Protein AF-A0A1Y4NA39-F1 (afdb_monomer_lite)

Foldseek 3Di:
DDWDWDWEQAPVRQDIWIWIWDQPDPPAGIWTWTPDDDDLCVAHPPGDPDCVQLQWDWPPLPDDPPDNVDITTTRHDPGHDHDPVVNVVSVNLSVNLSSCCSNPNDGSVVSSVVCVVVVSD

Secondary structure (DSSP, 8-state):
-EEEEEEEE-TTSS-EEEEEEEE--TTT-EEEEE-S---TTSS-TT----HHHH-EEPP-SS--SSBTTB---EE--SS-B--HHHHHHHHHHHHHHHHHHHHH---HHHHHHHHHHTT--

Radius of gyration: 14.14 Å; chains: 1; bounding box: 34×25×40 Å

Structure (mmCIF, N/CA/C/O backbone):
data_AF-A0A1Y4NA39-F1
#
_entry.id   AF-A0A1Y4NA39-F1
#
loop_
_atom_site.group_PDB
_atom_site.id
_atom_site.type_symbol
_atom_site.label_atom_id
_atom_site.label_alt_id
_atom_site.label_comp_id
_atom_site.label_asym_id
_atom_site.label_entity_id
_atom_site.label_seq_id
_atom_site.pdbx_PDB_ins_code
_atom_site.Cartn_x
_atom_site.Cartn_y
_atom_site.Cartn_z
_atom_site.occupancy
_atom_site.B_iso_or_equiv
_atom_site.auth_seq_id
_atom_site.auth_comp_id
_atom_site.auth_asym_id
_atom_site.auth_atom_id
_atom_site.pdbx_PDB_model_num
ATOM 1 N N . MET A 1 1 ? -15.412 0.637 17.127 1.00 76.31 1 MET A N 1
ATOM 2 C CA . MET A 1 1 ? -14.308 0.436 16.170 1.00 76.31 1 MET A CA 1
ATOM 3 C C . MET A 1 1 ? -14.772 -0.600 15.165 1.00 76.31 1 MET A C 1
ATOM 5 O O . MET A 1 1 ? -15.236 -1.651 15.594 1.00 76.31 1 MET A O 1
ATOM 9 N N . ARG A 1 2 ? -14.788 -0.261 13.874 1.00 91.19 2 ARG A N 1
ATOM 10 C CA . ARG A 1 2 ? -15.179 -1.181 12.795 1.00 91.19 2 ARG A CA 1
ATOM 11 C C . ARG A 1 2 ? -13.917 -1.647 12.091 1.00 91.19 2 ARG A C 1
ATOM 13 O O . ARG A 1 2 ? -12.979 -0.865 11.980 1.00 91.19 2 ARG A O 1
ATOM 20 N N . TYR A 1 3 ? -13.900 -2.892 11.642 1.00 93.75 3 TYR A N 1
ATOM 21 C CA . TYR A 1 3 ? -12.776 -3.425 10.893 1.00 93.75 3 TYR A CA 1
ATOM 22 C C . TYR A 1 3 ? -13.250 -4.343 9.776 1.00 93.75 3 TYR A C 1
ATOM 24 O O . TYR A 1 3 ? -14.359 -4.876 9.829 1.00 93.75 3 TYR A O 1
ATOM 32 N N . GLU A 1 4 ? -12.388 -4.524 8.788 1.00 95.69 4 GLU A N 1
ATOM 33 C CA . GLU A 1 4 ? -12.567 -5.460 7.694 1.00 95.69 4 GLU A CA 1
ATOM 34 C C . GLU A 1 4 ? -11.225 -6.072 7.306 1.00 95.69 4 GLU A C 1
ATOM 36 O O . GLU A 1 4 ? -10.248 -5.358 7.087 1.00 95.69 4 GLU A O 1
ATOM 41 N N . HIS A 1 5 ? -11.198 -7.396 7.178 1.00 95.88 5 HIS A N 1
ATOM 42 C CA . HIS A 1 5 ? -10.115 -8.077 6.483 1.00 95.88 5 HIS A CA 1
ATOM 43 C C . HIS A 1 5 ? -10.396 -8.058 4.986 1.00 95.88 5 HIS A C 1
ATOM 45 O O . HIS A 1 5 ? -11.481 -8.448 4.550 1.00 95.88 5 HIS A O 1
ATOM 51 N N . ALA A 1 6 ? -9.412 -7.630 4.207 1.00 95.06 6 ALA A N 1
ATOM 52 C CA . ALA A 1 6 ? -9.506 -7.577 2.760 1.00 95.06 6 ALA A CA 1
ATOM 53 C C . ALA A 1 6 ? -8.276 -8.227 2.130 1.00 95.06 6 ALA A C 1
ATOM 55 O O . ALA A 1 6 ? -7.154 -8.038 2.590 1.00 95.06 6 ALA A O 1
ATOM 56 N N . TYR A 1 7 ? -8.497 -8.955 1.041 1.00 96.69 7 TYR A N 1
ATOM 57 C CA . TYR A 1 7 ? -7.434 -9.524 0.224 1.00 96.69 7 TYR A CA 1
ATOM 58 C C . TYR A 1 7 ? -7.495 -8.886 -1.153 1.00 96.69 7 TYR A C 1
ATOM 60 O O . TYR A 1 7 ? -8.559 -8.837 -1.774 1.00 96.69 7 TYR A O 1
ATOM 68 N N . TYR A 1 8 ? -6.354 -8.410 -1.632 1.00 97.44 8 TYR A N 1
ATOM 69 C CA . TYR A 1 8 ? -6.220 -7.853 -2.965 1.00 97.44 8 TYR A CA 1
ATOM 70 C C . TYR A 1 8 ? -5.192 -8.652 -3.757 1.00 97.44 8 TYR A C 1
ATOM 72 O O . TYR A 1 8 ? -4.032 -8.749 -3.362 1.00 97.44 8 TYR A O 1
ATOM 80 N N . ARG A 1 9 ? -5.623 -9.199 -4.893 1.00 97.44 9 ARG A N 1
ATOM 81 C CA . ARG A 1 9 ? -4.744 -9.797 -5.898 1.00 97.44 9 ARG A CA 1
ATOM 82 C C . ARG A 1 9 ? -4.604 -8.814 -7.047 1.00 97.44 9 ARG A C 1
ATOM 84 O O . ARG A 1 9 ? -5.621 -8.420 -7.618 1.00 97.44 9 ARG A O 1
ATOM 91 N N . THR A 1 10 ? -3.373 -8.455 -7.399 1.00 96.94 10 THR A N 1
ATOM 92 C CA . THR A 1 10 ? -3.133 -7.526 -8.510 1.00 96.94 10 THR A CA 1
ATOM 93 C C . THR A 1 10 ? -3.595 -8.112 -9.839 1.00 96.94 10 THR A C 1
ATOM 95 O O . THR A 1 10 ? -3.600 -9.334 -10.027 1.00 96.94 10 THR A O 1
ATOM 98 N N . LYS A 1 11 ? -3.979 -7.257 -10.793 1.00 95.12 11 LYS A N 1
ATOM 99 C CA . LYS A 1 11 ? -4.475 -7.683 -12.116 1.00 95.12 11 LYS A CA 1
ATOM 100 C C . LYS A 1 11 ? -3.460 -8.556 -12.853 1.00 95.12 11 LYS A C 1
ATOM 102 O O . LYS A 1 11 ? -3.831 -9.520 -13.523 1.00 95.12 11 LYS A O 1
ATOM 107 N N . ASP A 1 12 ? -2.177 -8.256 -12.676 1.00 92.94 12 ASP A N 1
ATOM 108 C CA . ASP A 1 12 ? -1.059 -9.023 -13.228 1.00 92.94 12 A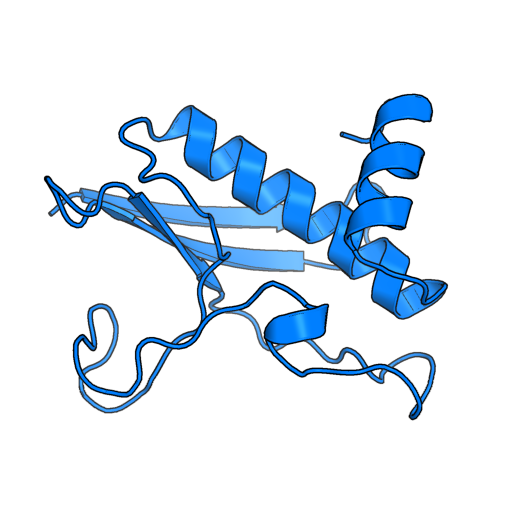SP A CA 1
ATOM 109 C C . ASP A 1 12 ? -0.697 -10.289 -12.424 1.00 92.94 12 ASP A C 1
ATOM 111 O O . ASP A 1 12 ? 0.237 -11.007 -12.793 1.00 92.94 12 ASP A O 1
ATOM 115 N N . LYS A 1 13 ? -1.428 -10.555 -11.332 1.00 95.25 13 LYS A N 1
ATOM 116 C CA . LYS A 1 13 ? -1.299 -11.698 -10.415 1.00 95.25 13 LYS A CA 1
ATOM 117 C C . LYS A 1 13 ? 0.080 -11.842 -9.772 1.00 95.25 13 LYS A C 1
ATOM 119 O O . LYS A 1 13 ? 0.448 -12.934 -9.345 1.00 95.25 13 LYS A O 1
ATOM 124 N N . SER A 1 14 ? 0.869 -10.770 -9.738 1.00 94.25 14 SER A N 1
ATOM 125 C CA . SER A 1 14 ? 2.244 -10.816 -9.238 1.00 94.25 14 SER A CA 1
ATOM 126 C C . SER A 1 14 ? 2.384 -10.522 -7.749 1.00 94.25 14 SER A C 1
ATOM 128 O O . SER A 1 14 ? 3.459 -10.789 -7.192 1.00 94.25 14 SER A O 1
ATOM 130 N N . LEU A 1 15 ? 1.324 -9.990 -7.132 1.00 94.88 15 LEU A N 1
ATOM 131 C CA . LEU A 1 15 ? 1.204 -9.748 -5.702 1.00 94.88 15 LEU A CA 1
ATOM 132 C C . LEU A 1 15 ? -0.187 -10.142 -5.197 1.00 94.88 15 LEU A C 1
ATOM 134 O O . LEU A 1 15 ? -1.205 -9.851 -5.827 1.00 94.88 15 LEU A O 1
ATOM 138 N N . ASP A 1 16 ? -0.183 -10.747 -4.015 1.00 96.81 16 ASP A N 1
ATOM 139 C CA . ASP A 1 16 ? -1.343 -10.959 -3.162 1.00 96.81 16 ASP A CA 1
ATOM 140 C C . ASP A 1 16 ? -1.075 -10.229 -1.851 1.00 96.81 16 ASP A C 1
ATOM 142 O O . ASP A 1 16 ? -0.056 -10.480 -1.206 1.00 96.81 16 ASP A O 1
ATOM 146 N N . ILE A 1 17 ? -1.951 -9.297 -1.487 1.00 97.38 17 ILE A N 1
ATOM 147 C CA . ILE A 1 17 ? -1.764 -8.440 -0.319 1.00 97.38 17 ILE A CA 1
ATOM 148 C C . ILE A 1 17 ? -2.992 -8.535 0.578 1.00 97.38 17 ILE A C 1
ATOM 150 O O . ILE A 1 17 ? -4.124 -8.304 0.149 1.00 97.38 17 ILE A O 1
ATOM 154 N N . GLU A 1 18 ? -2.747 -8.872 1.837 1.00 97.56 18 GLU A N 1
ATOM 155 C CA . GLU A 1 18 ? -3.728 -8.846 2.908 1.00 97.56 18 GLU A CA 1
ATOM 156 C C . GLU A 1 18 ? -3.710 -7.488 3.607 1.00 97.56 18 GLU A C 1
ATOM 158 O O . GLU A 1 18 ? -2.653 -6.955 3.962 1.00 97.56 18 GLU A O 1
ATOM 163 N N . PHE A 1 19 ? -4.904 -6.960 3.848 1.00 97.31 19 PHE A N 1
ATOM 164 C CA . PHE A 1 19 ? -5.125 -5.747 4.608 1.00 97.31 19 PHE A CA 1
ATOM 165 C C . PHE A 1 19 ? -6.039 -5.994 5.798 1.00 97.31 19 PHE A C 1
ATOM 167 O O . PHE A 1 19 ? -7.036 -6.713 5.698 1.00 97.31 19 PHE A O 1
ATOM 174 N N . LEU A 1 20 ? -5.762 -5.274 6.882 1.00 96.31 20 LEU A N 1
ATOM 175 C CA . LEU A 1 20 ? -6.747 -4.973 7.910 1.00 96.31 20 LEU A CA 1
ATOM 176 C C . LEU A 1 20 ? -7.182 -3.512 7.752 1.00 96.31 20 LEU A C 1
ATOM 178 O O . LEU A 1 20 ? -6.439 -2.579 8.065 1.00 96.31 20 LEU A O 1
ATOM 182 N N . MET A 1 21 ? -8.391 -3.307 7.240 1.00 96.19 21 MET A N 1
ATOM 183 C CA . MET A 1 21 ? -9.025 -1.995 7.171 1.00 96.19 21 MET A CA 1
ATOM 184 C C . MET A 1 21 ? -9.655 -1.682 8.521 1.00 96.19 21 MET A C 1
ATOM 186 O O . MET A 1 21 ? -10.475 -2.453 9.009 1.00 96.19 21 MET A O 1
ATOM 190 N N . LEU A 1 22 ? -9.284 -0.562 9.132 1.00 95.06 22 LEU A N 1
ATOM 191 C CA . LEU A 1 22 ? -9.699 -0.211 10.485 1.00 95.06 22 LEU A CA 1
ATOM 192 C C . LEU A 1 22 ? -10.244 1.216 10.532 1.00 95.06 22 LEU A C 1
ATOM 194 O O . LEU A 1 22 ? -9.557 2.157 10.140 1.00 95.06 22 LEU A O 1
ATOM 198 N N . ASP A 1 23 ? -11.468 1.371 11.035 1.00 94.88 23 ASP A N 1
ATOM 199 C CA . ASP A 1 23 ? -12.094 2.665 11.306 1.00 94.88 23 ASP A CA 1
ATOM 200 C C . ASP A 1 23 ? -11.656 3.182 12.678 1.00 94.88 23 ASP A C 1
ATOM 202 O O . ASP A 1 23 ? -12.104 2.690 13.725 1.00 94.88 23 ASP A O 1
ATOM 206 N N . LEU A 1 24 ? -10.791 4.195 12.659 1.00 91.88 24 LEU A N 1
ATOM 207 C CA . LEU A 1 24 ? -10.271 4.868 13.847 1.00 91.88 24 LEU A CA 1
ATOM 208 C C . LEU A 1 24 ? -11.201 5.981 14.355 1.00 91.88 24 LEU A C 1
ATOM 210 O O . LEU A 1 24 ? -10.894 6.637 15.350 1.00 91.88 24 LEU A O 1
ATOM 214 N N . GLY A 1 25 ? -12.345 6.194 13.700 1.00 91.44 25 GLY A N 1
ATOM 215 C CA . GLY A 1 25 ? -13.278 7.263 14.021 1.00 91.44 25 GLY A CA 1
ATOM 216 C C . GLY A 1 25 ? -12.748 8.647 13.645 1.00 91.44 25 GLY A C 1
ATOM 217 O O . GLY A 1 25 ? -11.641 8.820 13.138 1.00 91.44 25 GLY A O 1
ATOM 218 N N . LYS A 1 26 ? -13.562 9.681 13.873 1.00 90.25 26 LYS A N 1
ATOM 219 C CA . LYS A 1 26 ? -13.141 11.066 13.625 1.00 90.25 26 LYS A CA 1
ATOM 220 C C . LYS A 1 26 ? -12.106 11.507 14.673 1.00 90.25 26 LYS A C 1
ATOM 222 O O . LYS A 1 26 ? -12.304 11.209 15.849 1.00 90.25 26 LYS A O 1
ATOM 227 N N . PRO A 1 27 ? -11.053 12.249 14.277 1.00 90.50 27 PRO A N 1
ATOM 228 C CA . PRO A 1 27 ? -10.815 12.829 12.945 1.00 90.50 27 PRO A CA 1
ATOM 229 C C . PRO A 1 27 ? -9.972 11.956 11.989 1.00 90.50 27 PRO A C 1
ATOM 231 O O . PRO A 1 27 ? -9.615 12.415 10.911 1.00 90.50 27 PRO A O 1
ATOM 234 N N . LEU A 1 28 ? -9.616 10.727 12.370 1.00 89.69 28 LEU A N 1
ATOM 235 C CA . LEU A 1 28 ? -8.628 9.909 11.654 1.00 89.69 28 LEU A CA 1
ATOM 236 C C . LEU A 1 28 ? -9.212 9.139 10.457 1.00 89.69 28 LEU A C 1
ATOM 238 O O . LEU A 1 28 ? -8.550 9.012 9.428 1.00 89.69 28 LEU A O 1
ATOM 242 N N . GLY A 1 29 ? -10.446 8.651 10.581 1.00 93.25 29 GLY A N 1
ATOM 243 C CA . GLY A 1 29 ? -11.113 7.837 9.568 1.00 93.25 29 GLY A CA 1
ATOM 244 C C . GLY A 1 29 ? -10.529 6.426 9.433 1.00 93.25 29 GLY A C 1
ATOM 245 O O . GLY A 1 29 ? -9.928 5.879 10.358 1.00 93.25 29 GLY A O 1
ATOM 246 N N . TRP A 1 30 ? -10.738 5.830 8.266 1.00 95.19 30 TRP A N 1
ATOM 247 C CA . TRP A 1 30 ? -10.264 4.509 7.891 1.00 95.19 30 TRP A CA 1
ATOM 248 C C . TRP A 1 30 ? -8.777 4.504 7.539 1.00 95.19 30 TRP A C 1
ATOM 250 O O . TRP A 1 30 ? -8.279 5.371 6.816 1.00 95.19 30 TRP A O 1
ATOM 260 N N . ARG A 1 31 ? -8.088 3.452 7.980 1.00 94.50 31 ARG A N 1
ATOM 261 C CA . ARG A 1 31 ? -6.726 3.094 7.567 1.00 94.50 31 ARG A CA 1
ATOM 262 C C . ARG A 1 31 ? -6.722 1.687 6.986 1.00 94.50 31 ARG A C 1
ATOM 264 O O . ARG A 1 31 ? -7.419 0.823 7.502 1.00 94.50 31 ARG A O 1
ATOM 271 N N . ALA A 1 32 ? -5.929 1.456 5.943 1.00 96.31 32 ALA A N 1
ATOM 272 C CA . ALA A 1 32 ? -5.669 0.125 5.399 1.00 96.31 32 ALA A CA 1
ATOM 273 C C . ALA A 1 32 ? -4.269 -0.319 5.828 1.00 96.31 32 ALA A C 1
ATOM 275 O O . ALA A 1 32 ? -3.282 0.072 5.202 1.00 96.31 32 ALA A O 1
ATOM 276 N N . TYR A 1 33 ? -4.191 -1.076 6.921 1.00 95.38 33 TYR A N 1
ATOM 277 C CA . TYR A 1 33 ? -2.938 -1.649 7.407 1.00 95.38 33 TYR A CA 1
ATOM 278 C C . TYR A 1 33 ? -2.549 -2.847 6.556 1.00 95.38 33 TYR A C 1
ATOM 280 O O . TYR A 1 33 ? -3.397 -3.688 6.270 1.00 95.38 33 TYR A O 1
ATOM 288 N N . VAL A 1 34 ? -1.283 -2.919 6.160 1.00 95.75 34 VAL A N 1
ATOM 289 C CA . VAL A 1 34 ? -0.750 -4.000 5.329 1.00 95.75 34 VAL A CA 1
ATOM 290 C C . VAL A 1 34 ? -0.278 -5.127 6.233 1.00 95.75 34 VAL A C 1
ATOM 292 O O . VAL A 1 34 ? 0.640 -4.941 7.027 1.00 95.75 34 VAL A O 1
ATOM 295 N N . MET A 1 35 ? -0.916 -6.288 6.114 1.00 94.50 35 MET A N 1
ATOM 296 C CA . MET A 1 35 ? -0.617 -7.468 6.930 1.00 94.50 35 MET A CA 1
ATOM 297 C C . MET A 1 35 ? 0.405 -8.397 6.261 1.00 94.50 35 MET A C 1
ATOM 299 O O . MET A 1 35 ? 0.998 -9.240 6.931 1.00 94.50 35 MET A O 1
ATOM 303 N N . SER A 1 36 ? 0.620 -8.242 4.953 1.00 94.00 36 SER A N 1
ATOM 304 C CA . SER A 1 36 ? 1.594 -9.015 4.178 1.00 94.00 36 SER A CA 1
ATOM 305 C C . SER A 1 36 ? 2.978 -8.367 4.168 1.00 94.00 36 SER A C 1
ATOM 307 O O . SER A 1 36 ? 3.102 -7.154 4.000 1.00 94.00 36 SER A O 1
ATOM 309 N N . ASP A 1 37 ? 4.020 -9.192 4.251 1.00 91.56 37 ASP A N 1
ATOM 310 C CA . ASP A 1 37 ? 5.391 -8.758 3.985 1.00 91.56 37 ASP A CA 1
ATOM 311 C C . ASP A 1 37 ? 5.616 -8.628 2.472 1.00 91.56 37 ASP A C 1
ATOM 313 O O . ASP A 1 37 ? 5.265 -9.519 1.693 1.00 91.56 37 ASP A O 1
ATOM 317 N N . ILE A 1 38 ? 6.210 -7.512 2.046 1.00 93.81 38 ILE A N 1
ATOM 318 C CA . ILE A 1 38 ? 6.426 -7.198 0.630 1.00 93.81 38 ILE A CA 1
ATOM 319 C C . ILE A 1 38 ? 7.920 -7.117 0.356 1.00 93.81 38 ILE A C 1
ATOM 321 O O . ILE A 1 38 ? 8.615 -6.240 0.865 1.00 93.81 38 ILE A O 1
ATOM 325 N N . ASP A 1 39 ? 8.407 -8.006 -0.507 1.00 94.88 39 ASP A N 1
ATOM 326 C CA . ASP A 1 39 ? 9.778 -7.954 -1.003 1.00 94.88 39 ASP A CA 1
ATOM 327 C C . ASP A 1 39 ? 9.887 -6.980 -2.186 1.00 94.88 39 ASP A C 1
ATOM 329 O O . ASP A 1 39 ? 9.777 -7.355 -3.359 1.00 94.88 39 ASP A O 1
ATOM 333 N N . TYR A 1 40 ? 10.119 -5.704 -1.868 1.00 94.81 40 TYR A N 1
ATOM 334 C CA . TYR A 1 40 ? 10.328 -4.656 -2.871 1.00 94.81 40 TYR A CA 1
ATOM 335 C C . TYR A 1 40 ? 11.556 -4.908 -3.753 1.00 94.81 40 TYR A C 1
ATOM 337 O O . TYR A 1 40 ? 11.593 -4.480 -4.909 1.00 94.81 40 TYR A O 1
ATOM 345 N N . LYS A 1 41 ? 12.558 -5.616 -3.223 1.00 95.50 41 LYS A N 1
ATOM 346 C CA . LYS A 1 41 ? 13.862 -5.841 -3.857 1.00 95.50 41 LYS A CA 1
ATOM 347 C C . LYS A 1 41 ? 13.918 -7.142 -4.657 1.00 95.50 41 LYS A C 1
ATOM 349 O O . LYS A 1 41 ? 14.934 -7.396 -5.303 1.00 95.50 41 LYS A O 1
ATOM 354 N N . ARG A 1 42 ? 12.811 -7.893 -4.723 1.00 93.81 42 ARG A N 1
ATOM 355 C CA . ARG A 1 42 ? 12.670 -9.172 -5.443 1.00 93.81 42 ARG A CA 1
ATOM 356 C C . ARG A 1 42 ? 13.263 -9.171 -6.854 1.00 93.81 42 ARG A C 1
ATOM 358 O O . ARG A 1 42 ? 13.826 -10.171 -7.285 1.00 93.81 42 ARG A O 1
ATOM 365 N N . VAL A 1 43 ? 13.094 -8.076 -7.600 1.00 94.00 43 VAL A N 1
ATOM 366 C CA . VAL A 1 43 ? 13.571 -7.951 -8.994 1.00 94.00 43 VAL A CA 1
ATOM 367 C C . VAL A 1 43 ? 14.883 -7.166 -9.090 1.00 94.00 43 VAL A C 1
ATOM 369 O O . VAL A 1 43 ? 15.677 -7.402 -9.996 1.00 94.00 43 VAL A O 1
ATOM 372 N N . SER A 1 44 ? 15.129 -6.221 -8.181 1.00 94.75 44 SER A N 1
ATOM 373 C CA . SER A 1 44 ? 16.346 -5.407 -8.176 1.00 94.75 44 SER A CA 1
ATOM 374 C C . SER A 1 44 ? 16.664 -4.896 -6.775 1.00 94.75 44 SER A C 1
ATOM 376 O O . SER A 1 44 ? 15.827 -4.265 -6.131 1.00 94.75 44 SER A O 1
ATOM 378 N N . ALA A 1 45 ? 17.919 -5.066 -6.350 1.00 94.56 45 ALA A N 1
ATOM 379 C CA . ALA A 1 45 ? 18.423 -4.576 -5.066 1.00 94.56 45 ALA A CA 1
ATOM 380 C C . ALA A 1 45 ? 18.405 -3.039 -4.933 1.00 94.56 45 ALA A C 1
ATOM 382 O O . ALA A 1 45 ? 18.544 -2.520 -3.831 1.00 94.56 45 ALA A O 1
ATOM 383 N N . GLN A 1 46 ? 18.230 -2.309 -6.042 1.00 93.50 46 GLN A N 1
ATOM 384 C CA . GLN A 1 46 ? 18.131 -0.845 -6.051 1.00 93.50 46 GLN A CA 1
ATOM 385 C C . GLN A 1 46 ? 16.724 -0.327 -5.71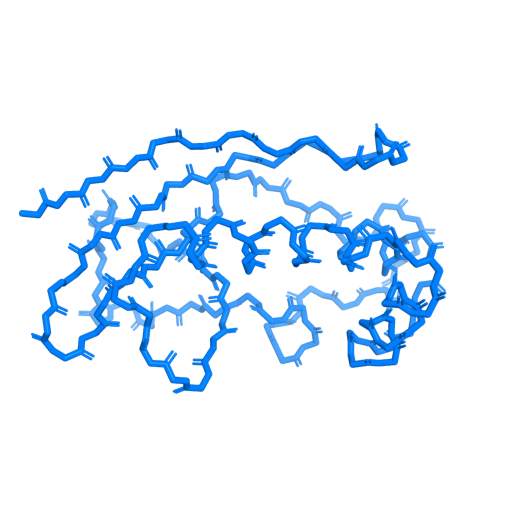3 1.00 93.50 46 GLN A C 1
ATOM 387 O O . GLN A 1 46 ? 16.522 0.885 -5.660 1.00 93.50 46 GLN A O 1
ATOM 392 N N . ARG A 1 47 ? 15.727 -1.205 -5.548 1.00 94.69 47 ARG A N 1
ATOM 393 C CA . ARG A 1 47 ? 14.377 -0.794 -5.143 1.00 94.69 47 ARG A CA 1
ATOM 394 C C . ARG A 1 47 ? 14.386 -0.344 -3.686 1.00 94.69 47 ARG A C 1
ATOM 396 O O . ARG A 1 47 ? 14.998 -0.986 -2.837 1.00 94.69 47 ARG A O 1
ATOM 403 N N . SER A 1 48 ? 13.707 0.763 -3.427 1.00 93.56 48 SER A N 1
ATOM 404 C CA . SER A 1 48 ? 13.494 1.302 -2.093 1.00 93.56 48 SER A CA 1
ATOM 405 C C . SER A 1 48 ? 12.301 0.614 -1.441 1.00 93.56 48 SER A C 1
ATOM 407 O O . SER A 1 48 ? 11.297 0.322 -2.091 1.00 93.56 48 SER A O 1
ATOM 409 N N . ASP A 1 49 ? 12.440 0.362 -0.151 1.00 91.12 49 ASP A N 1
ATOM 410 C CA . ASP A 1 49 ? 11.401 -0.047 0.788 1.00 91.12 49 ASP A CA 1
ATOM 411 C C . ASP A 1 49 ? 11.082 1.084 1.790 1.00 91.12 49 ASP A C 1
ATOM 413 O O . ASP A 1 49 ? 10.336 0.877 2.746 1.00 91.12 49 ASP A O 1
ATOM 417 N N . ASP A 1 50 ? 11.613 2.296 1.569 1.00 90.81 50 ASP A N 1
ATOM 418 C CA . ASP A 1 50 ? 11.327 3.469 2.396 1.00 90.81 50 ASP A CA 1
ATOM 419 C C . ASP A 1 50 ? 9.876 3.938 2.193 1.00 90.81 50 ASP A C 1
ATOM 421 O O . ASP A 1 50 ? 9.337 3.951 1.080 1.00 90.81 50 ASP A O 1
ATOM 425 N N . TYR A 1 51 ? 9.223 4.357 3.276 1.00 86.56 51 TYR A N 1
ATOM 426 C CA . TYR A 1 51 ? 7.839 4.829 3.242 1.00 86.56 51 TYR A CA 1
ATOM 427 C C . TYR A 1 51 ? 7.629 6.065 2.363 1.00 86.56 51 TYR A C 1
ATOM 429 O O . TYR A 1 51 ? 6.524 6.278 1.859 1.00 86.56 51 TYR A O 1
ATOM 437 N N . ARG A 1 52 ? 8.666 6.891 2.191 1.00 87.31 52 ARG A N 1
ATOM 438 C CA . ARG A 1 52 ? 8.634 8.101 1.357 1.00 87.31 52 ARG A CA 1
ATOM 439 C C . ARG A 1 52 ? 8.514 7.760 -0.123 1.00 87.31 52 ARG A C 1
ATOM 441 O O . ARG A 1 52 ? 7.965 8.559 -0.874 1.00 87.31 52 ARG A O 1
ATOM 448 N N . ASP A 1 53 ? 8.988 6.578 -0.506 1.00 90.00 53 ASP A N 1
ATOM 449 C CA . ASP A 1 53 ? 8.934 6.085 -1.878 1.00 90.00 53 ASP A CA 1
ATOM 450 C C . ASP A 1 53 ? 7.729 5.165 -2.096 1.00 90.00 53 ASP A C 1
ATOM 452 O O . ASP A 1 53 ? 7.064 5.250 -3.124 1.00 90.00 53 ASP A O 1
ATOM 456 N N . THR A 1 54 ? 7.426 4.305 -1.119 1.00 91.00 54 THR A N 1
ATOM 457 C CA . THR A 1 54 ? 6.398 3.252 -1.220 1.00 91.00 54 THR A CA 1
ATOM 458 C C . THR A 1 54 ? 5.015 3.677 -0.739 1.00 91.00 54 THR A C 1
ATOM 460 O O . THR A 1 54 ? 4.050 2.931 -0.891 1.00 91.00 54 THR A O 1
ATOM 463 N N . HIS A 1 55 ? 4.894 4.861 -0.133 1.00 89.25 55 HIS A N 1
ATOM 464 C CA . HIS A 1 55 ? 3.657 5.356 0.474 1.00 89.25 55 HIS A CA 1
ATOM 465 C C . HIS A 1 55 ? 3.098 4.451 1.597 1.00 89.25 55 HIS A C 1
ATOM 467 O O . HIS A 1 55 ? 1.896 4.480 1.873 1.00 89.25 55 HIS A O 1
ATOM 473 N N . LEU A 1 56 ? 3.955 3.685 2.282 1.00 90.56 56 LEU A N 1
ATOM 474 C CA . LEU A 1 56 ? 3.600 2.893 3.465 1.00 90.56 56 LEU A CA 1
ATOM 475 C C . LEU A 1 56 ? 4.041 3.553 4.763 1.00 90.56 56 LEU A C 1
ATOM 477 O O . LEU A 1 56 ? 5.178 3.402 5.186 1.00 90.56 56 LEU A O 1
ATOM 481 N N . TYR A 1 57 ? 3.137 4.245 5.443 1.00 88.62 57 TYR A N 1
ATOM 482 C CA . TYR A 1 57 ? 3.483 4.969 6.662 1.00 88.62 57 TYR A CA 1
ATOM 483 C C . TYR A 1 57 ? 3.413 4.080 7.910 1.00 88.62 57 TYR A C 1
ATOM 485 O O . TYR A 1 57 ? 2.464 3.315 8.078 1.00 88.62 57 TYR A O 1
ATOM 493 N N . LEU A 1 58 ? 4.386 4.237 8.811 1.00 86.81 58 LEU A N 1
ATOM 494 C CA . LEU A 1 58 ? 4.394 3.648 10.152 1.00 86.81 58 LEU A CA 1
ATOM 495 C C . LEU A 1 58 ? 4.012 4.716 11.182 1.00 86.81 58 LEU A C 1
ATOM 497 O O . LEU A 1 58 ? 4.639 5.771 11.257 1.00 86.81 58 LEU A O 1
ATOM 501 N N . ASP A 1 59 ? 2.994 4.445 11.998 1.00 78.69 59 ASP A N 1
ATOM 502 C CA . ASP A 1 59 ? 2.743 5.247 13.199 1.00 78.69 59 ASP A CA 1
ATOM 503 C C . ASP A 1 59 ? 3.868 4.919 14.197 1.00 78.69 59 ASP A C 1
ATOM 505 O O . ASP A 1 59 ? 4.040 3.754 14.544 1.00 78.69 59 ASP A O 1
ATOM 509 N N . ASN A 1 60 ? 4.686 5.900 14.594 1.00 71.44 60 ASN A N 1
ATOM 510 C CA . ASN A 1 60 ? 5.947 5.692 15.330 1.00 71.44 60 ASN A CA 1
ATOM 511 C C . ASN A 1 60 ? 5.730 5.277 16.802 1.00 71.44 60 ASN A C 1
ATOM 513 O O . ASN A 1 60 ? 6.169 5.958 17.728 1.00 71.44 60 ASN A O 1
ATOM 517 N N . GLY A 1 61 ? 5.013 4.180 17.043 1.00 64.62 61 GLY A N 1
ATOM 518 C CA . GLY A 1 61 ? 4.692 3.655 18.369 1.00 64.62 61 GLY A CA 1
ATOM 519 C C . GLY A 1 61 ? 3.661 4.474 19.151 1.00 64.62 61 GLY A C 1
ATOM 520 O O . GLY A 1 61 ? 3.214 4.032 20.208 1.00 64.62 61 GLY A O 1
ATOM 521 N N . THR A 1 62 ? 3.239 5.633 18.640 1.00 66.31 62 THR A N 1
ATOM 522 C CA . THR A 1 62 ? 2.214 6.481 19.260 1.00 66.31 62 THR A CA 1
ATOM 523 C C . THR A 1 62 ? 0.845 5.816 19.264 1.00 66.31 62 THR A C 1
ATOM 525 O O . THR A 1 62 ? 0.091 5.989 20.221 1.00 66.31 62 THR A O 1
ATOM 528 N N . HIS A 1 63 ? 0.538 5.000 18.250 1.00 70.12 63 HIS A N 1
ATOM 529 C CA . HIS A 1 63 ? -0.747 4.319 18.170 1.00 70.12 63 HIS A CA 1
ATOM 530 C C . HIS A 1 63 ? -0.651 2.934 17.519 1.00 70.12 63 HIS A C 1
ATOM 532 O O . HIS A 1 63 ? -0.679 2.762 16.301 1.00 70.12 63 HIS A O 1
ATOM 538 N N . ARG A 1 64 ? -0.573 1.914 18.373 1.00 79.69 64 ARG A N 1
ATOM 539 C CA . ARG A 1 64 ? -0.524 0.502 17.987 1.00 79.69 64 ARG A CA 1
ATOM 540 C C . ARG A 1 64 ? -1.919 -0.115 17.975 1.00 79.69 64 ARG A C 1
ATOM 542 O O . ARG A 1 64 ? -2.348 -0.736 18.946 1.00 79.69 64 ARG A O 1
ATOM 549 N N . TYR A 1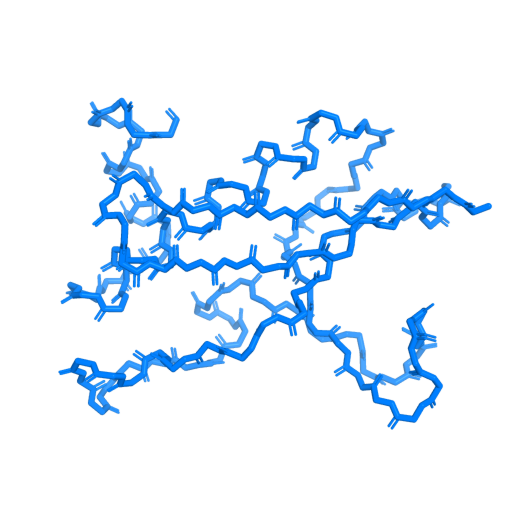 65 ? -2.646 0.113 16.886 1.00 83.81 65 TYR A N 1
ATOM 550 C CA . TYR A 1 65 ? -4.070 -0.227 16.793 1.00 83.81 65 TYR A CA 1
ATOM 551 C C . TYR A 1 65 ? -4.367 -1.720 16.591 1.00 83.81 65 TYR A C 1
ATOM 553 O O . TYR A 1 65 ? -5.458 -2.165 16.936 1.00 83.81 65 TYR A O 1
ATOM 561 N N . ILE A 1 66 ? -3.416 -2.481 16.040 1.00 86.31 66 ILE A N 1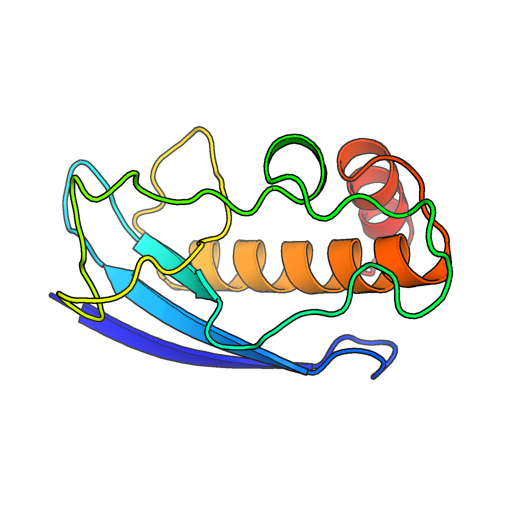
ATOM 562 C CA . ILE A 1 66 ? -3.581 -3.912 15.725 1.00 86.31 66 ILE A CA 1
ATOM 563 C C . ILE A 1 66 ? -2.894 -4.775 16.780 1.00 86.31 66 ILE A C 1
ATOM 565 O O . ILE A 1 66 ? -3.521 -5.628 17.400 1.00 86.31 66 ILE A O 1
ATOM 569 N N . ASP A 1 67 ? -1.603 -4.530 17.002 1.00 84.00 67 ASP A N 1
ATOM 570 C CA . ASP A 1 67 ? -0.770 -5.288 17.929 1.00 84.00 67 ASP A CA 1
ATOM 571 C C . ASP A 1 67 ? 0.026 -4.320 18.802 1.00 84.00 67 ASP A C 1
ATOM 573 O O . ASP A 1 67 ? 0.797 -3.508 18.302 1.00 84.00 67 ASP A O 1
ATOM 577 N N . LYS A 1 68 ? -0.118 -4.427 20.126 1.00 83.75 68 LYS A N 1
ATOM 578 C CA . LYS A 1 68 ? 0.558 -3.549 21.096 1.00 83.75 68 LYS A CA 1
ATOM 579 C C . LYS A 1 68 ? 2.083 -3.667 21.084 1.00 83.75 68 LYS A C 1
ATOM 581 O O . LYS A 1 68 ? 2.756 -2.816 21.666 1.00 83.75 68 LYS A O 1
ATOM 586 N N . THR A 1 69 ? 2.632 -4.703 20.468 1.00 85.50 69 THR A N 1
ATOM 587 C CA . THR A 1 69 ? 4.066 -5.002 20.437 1.00 85.50 69 THR A CA 1
ATOM 588 C C . THR A 1 69 ? 4.707 -4.750 19.077 1.00 85.50 69 THR A C 1
ATOM 590 O O . THR A 1 69 ? 5.932 -4.671 19.007 1.00 85.50 69 THR A O 1
ATOM 593 N N . LYS A 1 70 ? 3.903 -4.561 18.023 1.00 82.56 70 LYS A N 1
ATOM 594 C CA . LYS A 1 70 ? 4.372 -4.422 16.643 1.00 82.56 70 LYS A CA 1
ATOM 595 C C . LYS A 1 70 ? 3.764 -3.197 15.966 1.00 82.56 70 LYS A C 1
ATOM 597 O O . LYS A 1 70 ? 2.564 -2.951 16.057 1.00 82.56 70 LYS A O 1
ATOM 602 N N . ASP A 1 71 ? 4.596 -2.473 15.230 1.00 86.25 71 ASP A N 1
ATOM 603 C CA . ASP A 1 71 ? 4.143 -1.396 14.361 1.00 86.25 71 ASP A CA 1
ATOM 604 C C . ASP A 1 71 ? 3.796 -1.981 12.984 1.00 86.25 71 ASP A C 1
ATOM 606 O O . ASP A 1 71 ? 4.571 -2.737 12.393 1.00 86.25 71 ASP A O 1
ATOM 610 N N . TRP A 1 72 ? 2.595 -1.669 12.500 1.00 89.19 72 TRP A N 1
ATOM 611 C CA . TRP A 1 72 ? 2.089 -2.140 11.214 1.00 89.19 72 TRP A CA 1
ATOM 612 C C . TRP A 1 72 ? 1.973 -0.958 10.253 1.00 89.19 72 TRP A C 1
ATOM 614 O O . TRP A 1 72 ? 1.331 0.039 10.607 1.00 89.19 72 TRP A O 1
ATOM 624 N N . PRO A 1 73 ? 2.577 -1.036 9.055 1.00 92.69 73 PRO A N 1
ATOM 625 C CA . PRO A 1 73 ? 2.464 0.035 8.085 1.00 92.69 73 PRO A CA 1
ATOM 626 C C . PRO A 1 73 ? 1.051 0.083 7.509 1.00 92.69 73 PRO A C 1
ATOM 628 O O . PRO A 1 73 ? 0.366 -0.935 7.399 1.00 92.69 73 PRO A O 1
ATOM 631 N N . TYR A 1 74 ? 0.617 1.269 7.102 1.00 93.62 74 TYR A N 1
ATOM 632 C CA . TYR A 1 74 ? -0.645 1.461 6.399 1.00 93.62 74 TYR A CA 1
ATOM 633 C C . TYR A 1 74 ? -0.468 2.367 5.183 1.00 93.62 74 TYR A C 1
ATOM 635 O O . TYR A 1 74 ? 0.466 3.168 5.107 1.00 93.62 74 TYR A O 1
ATOM 643 N N . VAL A 1 75 ? -1.397 2.264 4.232 1.00 94.06 75 VAL A N 1
ATOM 644 C CA . VAL A 1 75 ? -1.383 3.092 3.017 1.00 94.06 75 VAL A CA 1
ATOM 645 C C . VAL A 1 75 ? -1.551 4.573 3.379 1.00 94.06 75 VAL A C 1
ATOM 647 O O . VAL A 1 75 ? -2.582 4.989 3.918 1.00 94.06 75 VAL A O 1
ATOM 650 N N . CYS A 1 76 ? -0.528 5.379 3.086 1.00 85.06 76 CYS A N 1
ATOM 651 C CA . CYS A 1 76 ? -0.465 6.791 3.450 1.00 85.06 76 CYS A CA 1
ATOM 652 C C . CYS A 1 76 ? -1.366 7.662 2.560 1.00 85.06 76 CYS A C 1
ATOM 654 O O . CYS A 1 76 ? -1.408 7.516 1.337 1.00 85.06 76 CYS A O 1
ATOM 656 N N . ARG A 1 77 ? -2.061 8.623 3.178 1.00 83.06 77 ARG A N 1
ATOM 657 C CA . ARG A 1 77 ? -2.899 9.636 2.519 1.00 83.06 77 ARG A CA 1
ATOM 658 C C . ARG A 1 77 ? -2.816 10.951 3.284 1.00 83.06 77 ARG A C 1
ATOM 660 O O . ARG A 1 77 ? -2.688 10.935 4.506 1.00 83.06 77 ARG A O 1
ATOM 667 N N . VAL A 1 78 ? -2.933 12.058 2.550 1.00 84.38 78 VAL A N 1
ATOM 668 C CA . VAL A 1 78 ? -2.962 13.416 3.117 1.00 84.38 78 VAL A CA 1
ATOM 669 C C . VAL A 1 78 ? -4.262 13.652 3.888 1.00 84.38 78 VAL A C 1
ATOM 671 O O . VAL A 1 78 ? -4.222 14.103 5.028 1.00 84.38 78 VAL A O 1
ATOM 674 N N . ASP A 1 79 ? -5.398 13.269 3.301 1.00 89.88 79 ASP A N 1
ATOM 675 C CA . ASP A 1 79 ? -6.721 13.495 3.887 1.00 89.88 79 ASP A CA 1
ATOM 676 C C . ASP A 1 79 ? -7.312 12.224 4.522 1.00 89.88 79 ASP A C 1
ATOM 678 O O . ASP A 1 79 ? -7.133 11.124 3.978 1.00 89.88 79 ASP A O 1
ATOM 682 N N . PRO A 1 80 ? -8.052 12.350 5.643 1.00 92.12 80 PRO A N 1
ATOM 683 C CA . PRO A 1 80 ? -8.758 11.232 6.262 1.00 92.12 80 PRO A CA 1
ATOM 684 C C . PRO A 1 80 ? -9.892 10.716 5.365 1.00 92.12 80 PRO A C 1
ATOM 686 O O . PRO A 1 80 ? -10.621 11.486 4.739 1.00 92.12 80 PRO A O 1
ATOM 689 N N . ILE A 1 81 ? -10.071 9.394 5.335 1.00 94.69 81 ILE A N 1
ATOM 690 C CA . ILE A 1 81 ? -11.105 8.718 4.542 1.00 94.69 81 ILE A CA 1
ATOM 691 C C . ILE A 1 81 ? -12.183 8.197 5.487 1.00 94.69 81 ILE A C 1
ATOM 693 O O . ILE A 1 81 ? -11.902 7.367 6.337 1.00 94.69 81 ILE A O 1
ATOM 697 N N . TYR A 1 82 ? -13.429 8.642 5.346 1.00 95.50 82 TYR A N 1
ATOM 698 C CA . TYR A 1 82 ? -14.525 8.213 6.233 1.00 95.50 82 TYR A CA 1
ATOM 699 C C . TYR A 1 82 ? -15.415 7.115 5.642 1.00 95.50 82 TYR A C 1
ATOM 701 O O . TYR A 1 82 ? -16.322 6.629 6.315 1.00 95.50 82 TYR A O 1
ATOM 709 N N . ASP A 1 83 ? -15.142 6.715 4.404 1.00 95.25 83 ASP A N 1
ATOM 710 C CA . ASP A 1 83 ? -15.925 5.747 3.648 1.00 95.25 83 ASP A CA 1
ATOM 711 C C . ASP A 1 83 ? -15.107 4.479 3.368 1.00 95.25 83 ASP A C 1
ATOM 713 O O . ASP A 1 83 ? -13.962 4.550 2.910 1.00 95.25 83 ASP A O 1
ATOM 717 N N . LEU A 1 84 ? -15.704 3.320 3.651 1.00 95.44 84 LEU A N 1
ATOM 718 C CA . LEU A 1 84 ? -15.054 2.020 3.500 1.00 95.44 84 LEU A CA 1
ATOM 719 C C . LEU A 1 84 ? -14.738 1.701 2.027 1.00 95.44 84 LEU A C 1
ATOM 721 O O . LEU A 1 84 ? -13.669 1.180 1.712 1.00 95.44 84 LEU A O 1
ATOM 725 N N . ASP A 1 85 ? -15.624 2.055 1.098 1.00 95.94 85 ASP A N 1
ATOM 726 C CA . ASP A 1 85 ? -15.407 1.777 -0.323 1.00 95.94 85 ASP A CA 1
ATOM 727 C C . ASP A 1 85 ? -14.318 2.674 -0.915 1.00 95.94 85 ASP A C 1
ATOM 729 O O . ASP A 1 85 ? -13.557 2.246 -1.787 1.00 95.94 85 ASP A O 1
ATOM 733 N N . VAL A 1 86 ? -14.183 3.905 -0.418 1.00 95.88 86 VAL A N 1
ATOM 734 C CA . VAL A 1 86 ? -13.065 4.783 -0.779 1.00 95.88 86 VAL A CA 1
ATOM 735 C C . VAL A 1 86 ? -11.731 4.192 -0.315 1.00 95.88 86 VAL A C 1
ATOM 737 O O . VAL A 1 86 ? -10.804 4.129 -1.125 1.00 95.88 86 VAL A O 1
ATOM 740 N N . ILE A 1 87 ? -11.606 3.732 0.939 1.00 96.25 87 ILE A N 1
ATOM 741 C CA . ILE A 1 87 ? -10.332 3.158 1.416 1.00 96.25 87 ILE A CA 1
ATOM 742 C C . ILE A 1 87 ? -9.995 1.850 0.687 1.00 96.25 87 ILE A C 1
ATOM 744 O O . ILE A 1 87 ? -8.830 1.640 0.353 1.00 96.25 87 ILE A O 1
ATOM 748 N N . ARG A 1 88 ? -10.995 1.028 0.334 1.00 96.19 88 ARG A N 1
ATOM 749 C CA . ARG A 1 88 ? -10.810 -0.163 -0.515 1.00 96.19 88 ARG A CA 1
ATOM 750 C C . ARG A 1 88 ? -10.205 0.188 -1.871 1.00 96.19 88 ARG A C 1
ATOM 752 O O . ARG A 1 88 ? -9.229 -0.436 -2.281 1.00 96.19 88 ARG A O 1
ATOM 759 N N . ARG A 1 89 ? -10.740 1.210 -2.551 1.00 95.44 89 ARG A N 1
ATOM 760 C CA . ARG A 1 89 ? -10.197 1.677 -3.841 1.00 95.44 89 ARG A CA 1
ATOM 761 C C . ARG A 1 89 ? -8.774 2.211 -3.705 1.00 95.44 89 ARG A C 1
ATOM 763 O O . ARG A 1 89 ? -7.937 1.919 -4.550 1.00 95.44 89 ARG A O 1
ATOM 770 N N . VAL A 1 90 ? -8.487 2.957 -2.638 1.00 95.56 90 VAL A N 1
ATOM 771 C CA . VAL A 1 90 ? -7.137 3.474 -2.367 1.00 95.56 90 VAL A CA 1
ATOM 772 C C . VAL A 1 90 ? -6.142 2.339 -2.119 1.00 95.56 90 VAL A C 1
ATOM 774 O O . VAL A 1 90 ? -5.062 2.356 -2.703 1.00 95.56 90 VAL A O 1
ATOM 777 N N . ALA A 1 91 ? -6.507 1.349 -1.300 1.00 97.00 91 ALA A N 1
ATOM 778 C CA . ALA A 1 91 ? -5.667 0.184 -1.037 1.00 97.00 91 ALA A CA 1
ATOM 779 C C . ALA A 1 91 ? -5.401 -0.613 -2.322 1.00 97.00 91 ALA A C 1
ATOM 781 O O . ALA A 1 91 ? -4.248 -0.903 -2.627 1.00 97.00 91 ALA A O 1
ATOM 782 N N . GLY A 1 92 ? -6.442 -0.877 -3.118 1.00 96.88 92 GLY A N 1
ATOM 783 C CA . GLY A 1 92 ? -6.299 -1.572 -4.398 1.00 96.88 92 GLY A CA 1
ATOM 784 C C . GLY A 1 92 ? -5.411 -0.821 -5.390 1.00 96.88 92 GLY A C 1
ATOM 785 O O . GLY A 1 92 ? -4.521 -1.417 -5.991 1.00 96.88 92 GLY A O 1
ATOM 786 N N . ALA A 1 93 ? -5.577 0.499 -5.510 1.00 96.62 93 ALA A N 1
ATOM 787 C CA . ALA A 1 93 ? -4.723 1.302 -6.378 1.00 96.62 93 ALA A CA 1
ATOM 788 C C . ALA A 1 93 ? -3.253 1.260 -5.946 1.00 96.62 93 ALA A C 1
ATOM 790 O O . ALA A 1 93 ? -2.353 1.118 -6.774 1.00 96.62 93 ALA A O 1
ATOM 791 N N . TRP A 1 94 ? -3.009 1.327 -4.638 1.00 97.31 94 TRP A N 1
ATOM 792 C CA . TRP A 1 94 ? -1.672 1.190 -4.082 1.00 97.31 94 TRP A CA 1
ATOM 793 C C . TRP A 1 94 ? -1.051 -0.191 -4.374 1.00 97.31 94 TRP A C 1
ATOM 795 O O . TRP A 1 94 ? 0.144 -0.258 -4.669 1.00 97.31 94 TRP A O 1
ATOM 805 N N . CYS A 1 95 ? -1.835 -1.278 -4.378 1.00 97.75 95 CYS A N 1
ATOM 806 C CA . CYS A 1 95 ? -1.344 -2.610 -4.755 1.00 97.75 95 CYS A CA 1
ATOM 807 C C . CYS A 1 95 ? -0.852 -2.662 -6.204 1.00 97.75 95 CYS A C 1
ATOM 809 O O . CYS A 1 95 ? 0.236 -3.177 -6.459 1.00 97.75 95 CYS A O 1
ATOM 811 N N . GLU A 1 96 ? -1.632 -2.126 -7.146 1.00 98.12 96 GLU A N 1
ATOM 812 C CA . GLU A 1 96 ? -1.269 -2.117 -8.571 1.00 98.12 96 GLU A CA 1
ATOM 813 C C . GLU A 1 96 ? -0.005 -1.285 -8.822 1.00 98.12 96 GLU A C 1
ATOM 815 O O . GLU A 1 96 ? 0.914 -1.726 -9.518 1.00 98.12 96 GLU A O 1
ATOM 820 N N . ILE A 1 97 ? 0.094 -0.116 -8.179 1.00 97.56 97 ILE A N 1
ATOM 821 C CA . ILE A 1 97 ? 1.293 0.729 -8.240 1.00 97.56 97 ILE A CA 1
ATOM 822 C C . ILE A 1 97 ? 2.504 -0.015 -7.665 1.00 97.56 97 ILE A C 1
ATOM 824 O O . ILE A 1 97 ? 3.571 -0.019 -8.277 1.00 97.56 97 ILE A O 1
ATOM 828 N N . THR A 1 98 ? 2.338 -0.688 -6.524 1.00 97.31 98 THR A N 1
ATOM 829 C CA . THR A 1 98 ? 3.405 -1.466 -5.877 1.00 97.31 98 THR A CA 1
ATOM 830 C C . THR A 1 98 ? 3.879 -2.623 -6.756 1.00 97.31 98 THR A C 1
ATOM 832 O O . THR A 1 98 ? 5.085 -2.796 -6.940 1.00 97.31 98 THR A O 1
ATOM 835 N N . ALA A 1 99 ? 2.966 -3.388 -7.363 1.00 97.38 99 ALA A N 1
ATOM 836 C CA . ALA A 1 99 ? 3.326 -4.463 -8.291 1.00 97.38 99 ALA A CA 1
ATOM 837 C C . ALA A 1 99 ? 4.134 -3.944 -9.482 1.00 97.38 99 ALA A C 1
ATOM 839 O O . ALA A 1 99 ? 5.186 -4.506 -9.815 1.00 97.38 99 ALA A O 1
ATOM 840 N N . TYR A 1 100 ? 3.687 -2.838 -10.080 1.00 97.50 100 TYR A N 1
ATOM 841 C CA . TYR A 1 100 ? 4.414 -2.200 -11.167 1.00 97.50 100 TYR A CA 1
ATOM 842 C C . TYR A 1 100 ? 5.798 -1.720 -10.707 1.00 97.50 100 TYR A C 1
ATOM 844 O O . TYR A 1 100 ? 6.799 -2.005 -11.367 1.00 97.50 100 TYR A O 1
ATOM 852 N N . TYR A 1 101 ? 5.882 -1.038 -9.561 1.00 97.38 101 TYR A N 1
ATOM 853 C CA . TYR A 1 101 ? 7.137 -0.527 -9.007 1.00 97.38 101 TYR A CA 1
ATOM 854 C C . TYR A 1 101 ? 8.170 -1.638 -8.795 1.00 97.38 101 TYR A C 1
ATOM 856 O O . TYR A 1 101 ? 9.326 -1.497 -9.201 1.00 97.38 101 TYR A O 1
ATOM 864 N N . ILE A 1 102 ? 7.765 -2.773 -8.222 1.00 96.75 102 ILE A N 1
ATOM 865 C CA . ILE A 1 102 ? 8.671 -3.908 -8.004 1.00 96.75 102 ILE A CA 1
ATOM 866 C C . ILE A 1 102 ? 9.257 -4.382 -9.336 1.00 96.75 102 ILE A C 1
ATOM 868 O O . ILE A 1 102 ? 10.469 -4.563 -9.454 1.00 96.75 102 ILE A O 1
ATOM 872 N N . LYS A 1 103 ? 8.417 -4.530 -10.365 1.00 95.81 103 LYS A N 1
ATOM 873 C CA . LYS A 1 103 ? 8.837 -5.030 -11.681 1.00 95.81 103 LYS A CA 1
ATOM 874 C C . LYS A 1 103 ? 9.678 -4.032 -12.473 1.00 95.81 103 LYS A C 1
ATOM 876 O O . LYS A 1 103 ? 10.663 -4.420 -13.094 1.00 95.81 103 LYS A O 1
ATOM 881 N N . HIS A 1 104 ? 9.304 -2.757 -12.459 1.00 96.25 104 HIS A N 1
ATOM 882 C CA . HIS A 1 104 ? 9.798 -1.771 -13.425 1.00 96.25 104 HIS A CA 1
ATOM 883 C C . HIS A 1 104 ? 10.545 -0.597 -12.785 1.00 96.25 104 HIS A C 1
ATOM 885 O O . HIS A 1 104 ? 11.371 0.034 -13.441 1.00 96.25 104 HIS A O 1
ATOM 891 N N . GLY A 1 105 ? 10.347 -0.348 -11.492 1.00 95.12 105 GLY A N 1
ATOM 892 C CA . GLY A 1 105 ? 10.846 0.844 -10.807 1.00 95.12 105 GLY A CA 1
ATOM 893 C C . GLY A 1 105 ? 10.091 2.104 -11.221 1.00 95.12 105 GLY A C 1
ATOM 894 O O . GLY A 1 105 ? 9.006 2.027 -11.793 1.00 95.12 105 GLY A O 1
ATOM 895 N N . GLY A 1 106 ? 10.687 3.264 -10.939 1.00 94.81 106 GLY A N 1
ATOM 896 C CA . GLY A 1 106 ? 10.070 4.577 -11.150 1.00 94.81 106 GLY A CA 1
ATOM 897 C C . GLY A 1 106 ? 9.510 5.172 -9.859 1.00 94.81 106 GLY A C 1
ATOM 898 O O . GLY A 1 106 ? 9.717 4.621 -8.780 1.00 94.81 106 GLY A O 1
ATOM 899 N N . SER A 1 107 ? 8.828 6.312 -9.959 1.00 94.69 107 SER A N 1
ATOM 900 C CA . SER A 1 107 ? 8.166 6.940 -8.813 1.00 94.69 107 SER A CA 1
ATOM 901 C C . SER A 1 107 ? 6.711 6.476 -8.710 1.00 94.69 107 SER A C 1
ATOM 903 O O . SER A 1 107 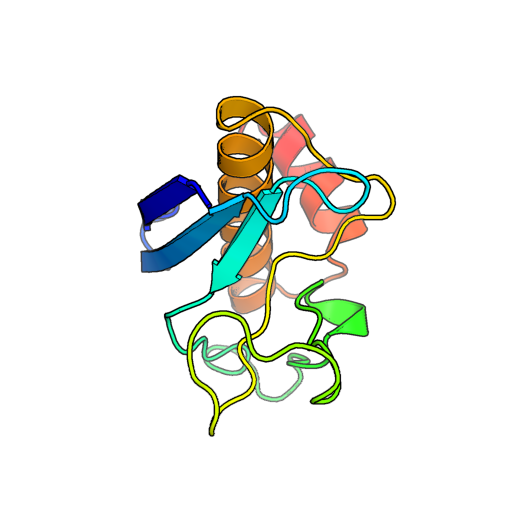? 6.044 6.294 -9.728 1.00 94.69 107 SER A O 1
ATOM 905 N N . PHE A 1 108 ? 6.182 6.324 -7.492 1.00 93.88 108 PHE A N 1
ATOM 906 C CA . PHE A 1 108 ? 4.775 5.949 -7.282 1.00 93.88 108 PHE A CA 1
ATOM 907 C C . PHE A 1 108 ? 3.803 6.922 -7.961 1.00 93.88 108 PHE A C 1
ATOM 909 O O . PHE A 1 108 ? 2.781 6.499 -8.498 1.00 93.88 108 PHE A O 1
ATOM 916 N N . ARG A 1 109 ? 4.146 8.215 -7.996 1.00 92.44 109 ARG A N 1
ATOM 917 C CA . ARG A 1 109 ? 3.355 9.248 -8.670 1.00 92.44 109 ARG A CA 1
ATOM 918 C C . ARG A 1 109 ? 3.263 9.009 -10.176 1.00 92.44 109 ARG A C 1
ATOM 920 O O . ARG A 1 109 ? 2.162 9.035 -10.718 1.00 92.44 109 ARG A O 1
ATOM 927 N N . ASP A 1 110 ? 4.392 8.782 -10.843 1.00 96.50 110 ASP A N 1
ATOM 928 C CA . ASP A 1 110 ? 4.406 8.598 -12.301 1.00 96.50 110 ASP A CA 1
ATOM 929 C C . ASP A 1 110 ? 3.731 7.281 -12.689 1.00 96.50 110 ASP A C 1
ATOM 931 O O . ASP A 1 110 ? 2.993 7.214 -13.671 1.00 96.50 110 ASP A O 1
ATOM 935 N N . ILE A 1 111 ? 3.925 6.242 -11.872 1.00 97.25 111 ILE A N 1
ATOM 936 C CA . ILE A 1 111 ? 3.253 4.953 -12.038 1.00 97.25 111 ILE A CA 1
ATOM 937 C C . ILE A 1 111 ? 1.740 5.118 -11.881 1.00 97.25 111 ILE A C 1
ATOM 939 O O . ILE A 1 111 ? 0.994 4.591 -12.699 1.00 97.25 111 ILE A O 1
ATOM 94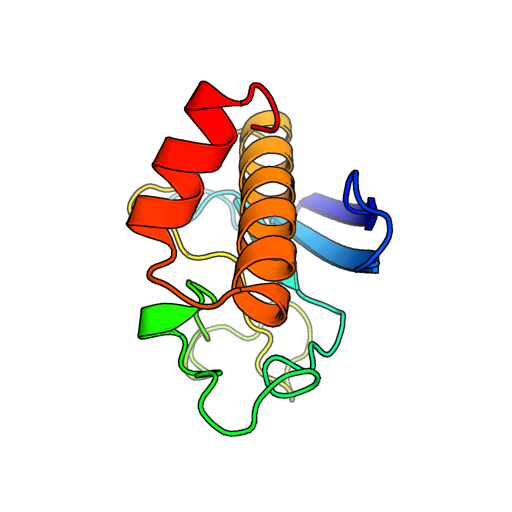3 N N . GLN A 1 112 ? 1.272 5.866 -10.876 1.00 95.00 112 GLN A N 1
ATOM 944 C CA . GLN A 1 112 ? -0.156 6.123 -10.692 1.00 95.00 112 GLN A CA 1
ATOM 945 C C . GLN A 1 112 ? -0.774 6.761 -11.941 1.00 95.00 112 GLN A C 1
ATOM 947 O O . GLN A 1 112 ? -1.801 6.279 -12.412 1.00 95.00 112 GLN A O 1
ATOM 952 N N . VAL A 1 113 ? -0.152 7.815 -12.482 1.00 96.56 113 VAL A N 1
ATOM 953 C CA . VAL A 1 113 ? -0.637 8.489 -13.699 1.00 96.56 113 VAL A CA 1
ATOM 954 C C . VAL A 1 113 ? -0.696 7.504 -14.864 1.00 96.56 113 VAL A C 1
ATOM 956 O O . VAL A 1 113 ? -1.736 7.367 -15.503 1.00 96.56 113 VAL A O 1
ATOM 959 N N . LYS A 1 114 ? 0.380 6.743 -15.078 1.00 97.19 114 LYS A N 1
ATOM 960 C CA . LYS A 1 114 ? 0.447 5.739 -16.141 1.00 97.19 114 LYS A CA 1
ATOM 961 C C . LYS A 1 114 ? -0.662 4.688 -16.028 1.00 97.19 114 LYS A C 1
ATOM 963 O O . LYS A 1 114 ? -1.357 4.408 -16.999 1.00 97.19 114 LYS A O 1
ATOM 968 N N . LEU A 1 115 ? -0.847 4.104 -14.846 1.00 96.69 115 LEU A N 1
ATOM 969 C CA . LEU A 1 115 ? -1.842 3.050 -14.645 1.00 96.69 115 LEU A CA 1
ATOM 970 C C . LEU A 1 115 ? -3.286 3.578 -14.749 1.00 96.69 115 LEU A C 1
ATOM 972 O O . LEU A 1 115 ? -4.185 2.817 -15.108 1.00 96.69 115 LEU A O 1
ATOM 976 N N . GLN A 1 116 ? -3.521 4.867 -14.479 1.00 95.44 116 GLN A N 1
ATOM 977 C CA . GLN A 1 116 ? -4.804 5.524 -14.759 1.00 95.44 116 GLN A CA 1
ATOM 978 C C . GLN A 1 116 ? -5.054 5.660 -16.266 1.00 95.44 116 GLN A C 1
ATOM 980 O O . GLN A 1 116 ? -6.145 5.339 -16.733 1.00 95.44 116 GLN A O 1
ATOM 985 N N . GLU A 1 117 ? -4.052 6.089 -17.037 1.00 95.50 117 GLU A N 1
ATOM 986 C CA . GLU A 1 117 ? -4.146 6.198 -18.502 1.00 95.50 117 GLU A CA 1
ATOM 987 C C . GLU A 1 117 ? -4.385 4.835 -19.174 1.00 95.50 117 GLU A C 1
ATOM 989 O O . GLU A 1 117 ? -5.097 4.745 -20.172 1.00 95.50 117 GLU A O 1
ATOM 994 N N . GLU A 1 118 ? -3.845 3.761 -18.594 1.00 93.75 118 GLU A N 1
ATOM 995 C CA . GLU A 1 118 ? -4.015 2.382 -19.067 1.00 93.75 118 GLU A CA 1
ATOM 996 C C . GLU A 1 118 ? -5.334 1.719 -18.610 1.00 93.75 118 GLU A C 1
ATOM 998 O O . GLU A 1 118 ? -5.609 0.575 -18.979 1.00 93.75 118 GLU A O 1
ATOM 1003 N N . GLY A 1 119 ? -6.164 2.393 -17.801 1.00 92.00 119 GLY A N 1
ATOM 1004 C CA . GLY A 1 119 ? -7.411 1.825 -17.262 1.00 92.00 119 GLY A CA 1
ATOM 1005 C C . GLY A 1 119 ? -7.192 0.687 -16.252 1.00 92.00 119 GLY A C 1
ATOM 1006 O O . GLY A 1 119 ? -8.064 -0.165 -16.032 1.00 92.00 119 GLY A O 1
ATOM 1007 N N . VAL A 1 120 ? -6.003 0.632 -15.648 1.00 92.38 120 VAL A N 1
ATOM 1008 C CA . VAL A 1 120 ? -5.680 -0.303 -14.566 1.00 92.38 120 VAL A CA 1
ATOM 1009 C C . VAL A 1 120 ? -6.252 0.203 -13.241 1.00 92.38 120 VAL A C 1
ATOM 1011 O O . VAL A 1 120 ? -6.796 -0.614 -12.492 1.00 92.38 120 VAL A O 1
ATOM 1014 N N . LEU A 1 121 ? -6.172 1.512 -12.987 1.00 91.06 121 LEU A N 1
ATOM 1015 C CA . LEU A 1 121 ? -6.707 2.186 -11.795 1.00 91.06 121 LEU A CA 1
ATOM 1016 C C . LEU A 1 121 ? -8.097 2.793 -12.002 1.00 91.06 121 LEU A C 1
ATOM 1018 O O . LEU A 1 121 ? -8.425 3.149 -13.153 1.00 91.06 121 LEU A O 1
#

pLDDT: mean 92.29, std 6.28, range [64.62, 98.12]

Sequence (121 aa):
MRYEHAYYRTKDKSLDIEFLMLDLGKPLGWRAYVMSDIDYKRVSAQRSDDYRDTHLYLDNGTHRYIDKTKDWPYVCRVDPIYDLDVIRRVAGAWCEITAYYIKHGGSFRDIQVKLQEEGVL